Protein AF-X1LES7-F1 (afdb_monomer_lite)

Foldseek 3Di:
DDDDDDPPLPQQKWKWWDKAPATDPPNDDTDRCRVDDDDDDDPDDDDPPIDTDMDMDGNPPPDDDDDDDDDDDDDD

Organism: NCBI:txid412755

Structure (mmCIF, N/CA/C/O backbone):
data_AF-X1LES7-F1
#
_entry.id   AF-X1LES7-F1
#
loop_
_atom_site.group_PDB
_atom_site.id
_atom_site.type_symbol
_atom_site.label_atom_id
_atom_site.label_alt_id
_atom_site.label_comp_id
_atom_site.label_asym_id
_atom_site.label_entity_id
_atom_site.label_seq_id
_atom_site.pdbx_PDB_ins_code
_atom_site.Cartn_x
_atom_site.Cartn_y
_atom_site.Cartn_z
_atom_site.occupancy
_atom_site.B_iso_or_equiv
_atom_site.auth_seq_id
_atom_site.auth_comp_id
_atom_site.auth_asym_id
_atom_site.auth_atom_id
_atom_site.pdbx_PDB_model_num
ATOM 1 N N . PHE A 1 1 ? -5.969 20.874 -1.175 1.00 34.91 1 PHE A N 1
ATOM 2 C CA . PHE A 1 1 ? -4.515 20.703 -1.001 1.00 34.91 1 PHE A CA 1
ATOM 3 C C . PHE A 1 1 ? -4.051 19.755 -2.087 1.00 34.91 1 PHE A C 1
ATOM 5 O O . PHE A 1 1 ? -4.592 18.661 -2.165 1.00 34.91 1 PHE A O 1
ATOM 12 N N . THR A 1 2 ? -3.134 20.179 -2.951 1.00 33.97 2 THR A N 1
ATOM 13 C CA . THR A 1 2 ? -2.537 19.294 -3.959 1.00 33.97 2 THR A CA 1
ATOM 14 C C . THR A 1 2 ? -1.231 18.789 -3.367 1.00 33.97 2 THR A C 1
ATOM 16 O O . THR A 1 2 ? -0.332 19.588 -3.113 1.00 33.97 2 THR A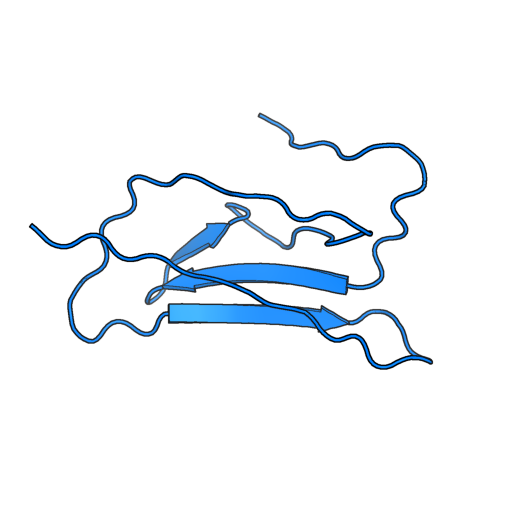 O 1
ATOM 19 N N . MET A 1 3 ? -1.164 17.499 -3.040 1.00 48.72 3 MET A N 1
ATOM 20 C CA . MET A 1 3 ? 0.068 16.887 -2.540 1.00 48.72 3 MET A CA 1
ATOM 21 C C . MET A 1 3 ? 1.067 16.793 -3.697 1.00 48.72 3 MET A C 1
ATOM 23 O O . MET A 1 3 ? 0.703 16.318 -4.769 1.00 48.72 3 MET A O 1
ATOM 27 N N . HIS A 1 4 ? 2.296 17.274 -3.502 1.00 42.25 4 HIS A N 1
ATOM 28 C CA . HIS A 1 4 ? 3.350 17.227 -4.517 1.00 42.25 4 HIS A CA 1
ATOM 29 C C . HIS A 1 4 ? 4.625 16.634 -3.911 1.00 42.25 4 HIS A C 1
ATOM 31 O O . HIS A 1 4 ? 5.037 17.036 -2.824 1.00 42.25 4 HIS A O 1
ATOM 37 N N . PHE A 1 5 ? 5.239 15.687 -4.621 1.00 52.88 5 PHE A N 1
ATOM 38 C CA . PHE A 1 5 ? 6.514 15.060 -4.259 1.00 52.88 5 PHE A CA 1
ATOM 39 C C . PHE A 1 5 ? 7.703 15.793 -4.914 1.00 52.88 5 PHE A C 1
ATOM 41 O O . PHE A 1 5 ? 7.490 16.583 -5.846 1.00 52.88 5 PHE A O 1
ATOM 48 N N . PRO A 1 6 ? 8.944 15.592 -4.421 1.00 44.75 6 PRO A N 1
ATOM 49 C CA . PRO A 1 6 ? 10.148 16.174 -5.013 1.00 44.75 6 PRO A CA 1
ATOM 50 C C . PRO A 1 6 ? 10.382 15.731 -6.469 1.00 44.75 6 PRO A C 1
ATOM 52 O O . PRO A 1 6 ? 9.892 14.703 -6.935 1.00 44.75 6 PRO A O 1
ATOM 55 N N . PHE A 1 7 ? 11.125 16.554 -7.210 1.00 40.03 7 PHE A N 1
ATOM 56 C CA . PHE A 1 7 ? 11.436 16.348 -8.628 1.00 40.03 7 PHE A CA 1
ATOM 57 C C . PHE A 1 7 ? 12.265 15.057 -8.829 1.00 40.03 7 PHE A C 1
ATOM 59 O O . PHE A 1 7 ? 13.183 14.812 -8.051 1.00 40.03 7 PHE A O 1
ATOM 66 N N . ASN A 1 8 ? 11.968 14.268 -9.876 1.00 43.19 8 ASN A N 1
ATOM 67 C CA . ASN A 1 8 ? 12.535 12.938 -10.220 1.00 43.19 8 ASN A CA 1
ATOM 68 C C . ASN A 1 8 ? 12.019 11.704 -9.449 1.00 43.19 8 ASN A C 1
ATOM 70 O O . ASN A 1 8 ? 12.550 10.608 -9.623 1.00 43.19 8 ASN A O 1
ATOM 74 N N . CYS A 1 9 ? 10.944 11.831 -8.674 1.00 51.28 9 CYS A N 1
ATOM 75 C CA . CYS A 1 9 ? 10.171 10.686 -8.200 1.00 51.28 9 CYS A CA 1
ATOM 76 C C . CYS A 1 9 ? 9.502 9.985 -9.409 1.00 51.28 9 CYS A C 1
ATOM 78 O O . CYS A 1 9 ? 8.466 10.435 -9.896 1.00 51.28 9 CYS A O 1
ATOM 80 N N . ASN A 1 10 ? 10.120 8.922 -9.932 1.00 60.19 10 ASN A N 1
ATOM 81 C CA . ASN A 1 10 ? 9.708 8.244 -11.166 1.00 60.19 10 ASN A CA 1
ATOM 82 C C . ASN A 1 10 ? 8.574 7.247 -10.866 1.00 60.19 10 ASN A C 1
ATOM 84 O O . ASN A 1 10 ? 8.872 6.143 -10.431 1.00 60.19 10 ASN A O 1
ATOM 88 N N . GLY A 1 11 ? 7.311 7.673 -11.029 1.00 65.56 11 GLY A N 1
ATOM 89 C CA . GLY A 1 11 ? 6.057 6.975 -10.665 1.00 65.56 11 GLY A CA 1
ATOM 90 C C . GLY A 1 11 ? 5.869 5.586 -11.268 1.00 65.56 11 GLY A C 1
ATOM 91 O O . GLY A 1 11 ? 5.031 5.391 -12.138 1.00 65.56 11 GLY A O 1
ATOM 92 N N . LEU A 1 12 ? 6.679 4.633 -10.819 1.00 77.50 12 LEU A N 1
ATOM 93 C CA . LEU A 1 12 ? 6.667 3.249 -11.278 1.00 77.50 12 LEU A CA 1
ATOM 94 C C . LEU A 1 12 ? 5.767 2.368 -10.414 1.00 77.50 12 LEU A C 1
ATOM 96 O O . LEU A 1 12 ? 5.297 1.344 -10.894 1.00 77.50 12 LEU A O 1
ATOM 100 N N . VAL A 1 13 ? 5.520 2.758 -9.162 1.00 81.38 13 VAL A N 1
ATOM 101 C CA . VAL A 1 13 ? 4.604 2.052 -8.264 1.00 81.38 13 VAL A CA 1
ATOM 102 C C . VAL A 1 13 ? 3.667 3.049 -7.611 1.00 81.38 13 VAL A C 1
ATOM 104 O O . VAL A 1 13 ? 4.094 3.922 -6.851 1.00 81.38 13 VAL A O 1
ATOM 107 N N . ASP A 1 14 ? 2.389 2.855 -7.882 1.00 87.31 14 ASP A N 1
ATOM 108 C CA . ASP A 1 14 ? 1.286 3.706 -7.483 1.00 87.31 14 ASP A CA 1
ATOM 109 C C . ASP A 1 14 ? 0.369 2.941 -6.523 1.00 87.31 14 ASP A C 1
ATOM 111 O O . ASP A 1 14 ? 0.141 1.741 -6.672 1.00 87.31 14 ASP A O 1
ATOM 115 N N . VAL A 1 15 ? -0.142 3.613 -5.490 1.00 88.25 15 VAL A N 1
ATOM 116 C CA . VAL A 1 15 ? -0.939 2.971 -4.436 1.00 88.25 15 VAL A CA 1
ATOM 117 C C . VAL A 1 15 ? -2.228 3.724 -4.144 1.00 88.25 15 VAL A C 1
ATOM 119 O O . VAL A 1 15 ? -2.282 4.950 -4.174 1.00 88.25 15 VAL A O 1
ATOM 122 N N . ALA A 1 16 ? -3.282 2.978 -3.839 1.00 91.81 16 ALA A N 1
ATOM 123 C CA . ALA A 1 16 ? -4.505 3.497 -3.248 1.00 91.81 16 ALA A CA 1
ATOM 124 C C . ALA A 1 16 ? -4.900 2.631 -2.051 1.00 91.81 16 ALA A C 1
ATOM 126 O O . ALA A 1 16 ? -4.801 1.408 -2.092 1.00 91.81 16 ALA A O 1
ATOM 127 N N . PHE A 1 17 ?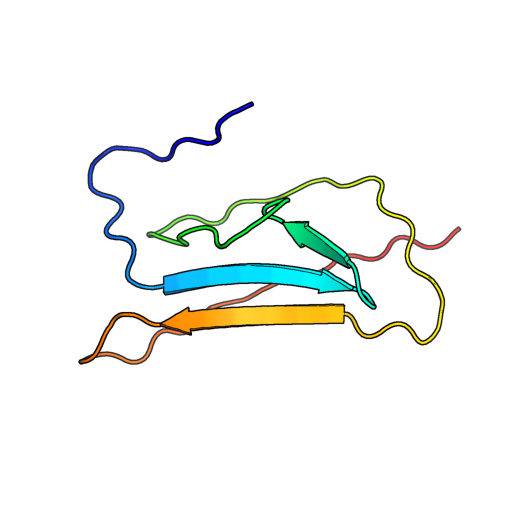 -5.364 3.260 -0.981 1.00 92.94 17 PHE A N 1
ATOM 128 C CA . PHE A 1 17 ? -5.726 2.603 0.267 1.00 92.94 17 PHE A CA 1
ATOM 129 C C . PHE A 1 17 ? -7.116 3.026 0.727 1.00 92.94 17 PHE A C 1
ATOM 131 O O . PHE A 1 17 ? -7.494 4.201 0.629 1.00 92.94 17 PHE A O 1
ATOM 138 N N . GLY A 1 18 ? -7.855 2.084 1.301 1.00 94.50 18 GLY A N 1
ATOM 139 C CA . GLY A 1 18 ? -9.174 2.343 1.846 1.00 94.50 18 GLY A CA 1
ATOM 140 C C . GLY A 1 18 ? -9.736 1.189 2.660 1.00 94.50 18 GLY A C 1
ATOM 141 O O . GLY A 1 18 ? -9.058 0.208 2.965 1.00 94.50 18 GLY A O 1
ATOM 142 N N . HIS A 1 19 ? -11.004 1.329 3.029 1.00 94.88 19 HIS A N 1
ATOM 143 C CA . HIS A 1 19 ? -11.769 0.300 3.723 1.00 94.88 19 HIS A CA 1
ATOM 144 C C . HIS A 1 19 ? -13.228 0.325 3.266 1.00 94.88 19 HIS A C 1
ATOM 146 O O . HIS A 1 19 ? -13.752 1.363 2.849 1.00 94.88 19 HIS A O 1
ATOM 152 N N . GLY A 1 20 ? -13.889 -0.832 3.310 1.00 94.31 20 GLY A N 1
ATOM 153 C CA . GLY A 1 20 ? -15.238 -0.984 2.768 1.00 94.31 20 GLY A CA 1
ATOM 154 C C . GLY A 1 20 ? -15.298 -0.472 1.323 1.00 94.31 20 GLY A C 1
ATOM 155 O O . GLY A 1 20 ? -14.501 -0.881 0.482 1.00 94.31 20 GLY A O 1
ATOM 156 N N . TYR A 1 21 ? -16.199 0.473 1.051 1.00 93.88 21 TYR A N 1
ATOM 157 C CA . TYR A 1 21 ? -16.360 1.100 -0.271 1.00 93.88 21 TYR A CA 1
ATOM 158 C C . TYR A 1 21 ? -15.623 2.437 -0.427 1.00 93.88 21 TYR A C 1
ATOM 160 O O . TYR A 1 21 ? -15.782 3.106 -1.448 1.00 93.88 21 TYR A O 1
ATOM 168 N N . LYS A 1 22 ? -14.866 2.870 0.587 1.00 93.31 22 LYS A N 1
ATOM 169 C CA . LYS A 1 22 ? -14.274 4.205 0.631 1.00 93.31 22 LYS A CA 1
ATOM 170 C C . LYS A 1 22 ? -12.763 4.146 0.482 1.00 93.31 22 LYS A C 1
ATOM 172 O O . LYS A 1 22 ? -12.070 3.502 1.265 1.00 93.31 22 LYS A O 1
ATOM 177 N N . GLN A 1 23 ? -12.261 4.897 -0.492 1.00 93.81 23 GLN A N 1
ATOM 178 C CA . GLN A 1 23 ? -10.846 5.219 -0.594 1.00 93.81 23 GLN A CA 1
ATOM 179 C C . GLN A 1 23 ? -10.503 6.325 0.411 1.00 93.81 23 GLN A C 1
ATOM 181 O O . GLN A 1 23 ? -11.157 7.368 0.437 1.00 93.81 23 GLN A O 1
ATOM 186 N N . ILE A 1 24 ? -9.497 6.087 1.250 1.00 91.50 24 ILE A N 1
ATOM 187 C CA . ILE A 1 24 ? -9.002 7.070 2.220 1.00 91.50 24 ILE A CA 1
ATOM 188 C C . ILE A 1 24 ? -7.835 7.854 1.620 1.00 91.50 24 ILE A C 1
ATOM 190 O O . ILE A 1 24 ? -7.788 9.077 1.754 1.00 91.50 24 ILE A O 1
ATOM 194 N N . CYS A 1 25 ? -6.877 7.163 0.993 1.00 87.88 25 CYS A N 1
ATOM 195 C CA . CYS A 1 25 ? -5.647 7.791 0.526 1.00 87.88 25 CYS A CA 1
ATOM 196 C C . CYS A 1 25 ? -5.172 7.226 -0.824 1.00 87.88 25 CYS A C 1
ATOM 198 O O . CYS A 1 25 ? -4.982 6.015 -0.924 1.00 87.88 25 CYS A O 1
ATOM 200 N N . PRO A 1 26 ? -4.944 8.078 -1.841 1.00 86.62 26 PRO A N 1
ATOM 201 C CA . PRO A 1 26 ? -5.391 9.479 -1.905 1.00 86.62 26 PRO A CA 1
ATOM 202 C C . PRO A 1 26 ? -6.931 9.559 -1.919 1.00 86.62 26 PRO A C 1
ATOM 204 O O . PRO A 1 26 ? -7.588 8.539 -2.047 1.00 86.62 26 PRO A O 1
ATOM 207 N N . ILE A 1 27 ? -7.545 10.743 -1.821 1.00 85.31 27 ILE A N 1
ATOM 208 C CA . ILE A 1 27 ? -9.026 10.871 -1.886 1.00 85.31 27 ILE A CA 1
ATOM 209 C C . ILE A 1 27 ? -9.594 10.327 -3.215 1.00 85.31 27 ILE A C 1
ATOM 211 O O . ILE A 1 27 ? -10.730 9.864 -3.276 1.00 85.31 27 ILE A O 1
ATOM 215 N N . SER A 1 28 ? -8.795 10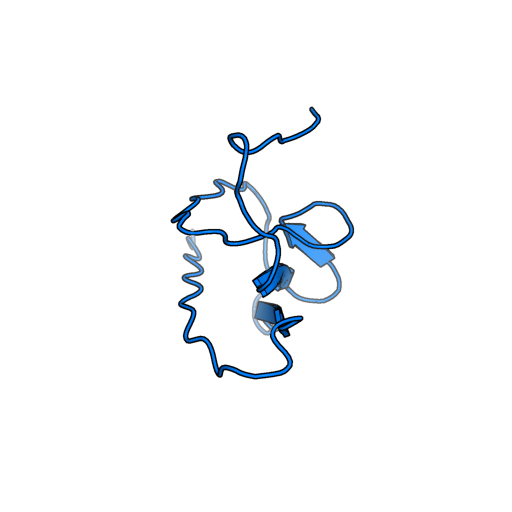.372 -4.281 1.00 87.06 28 SER A N 1
ATOM 216 C CA . SER A 1 28 ? -9.114 9.813 -5.594 1.00 87.06 28 SER A CA 1
ATOM 217 C C 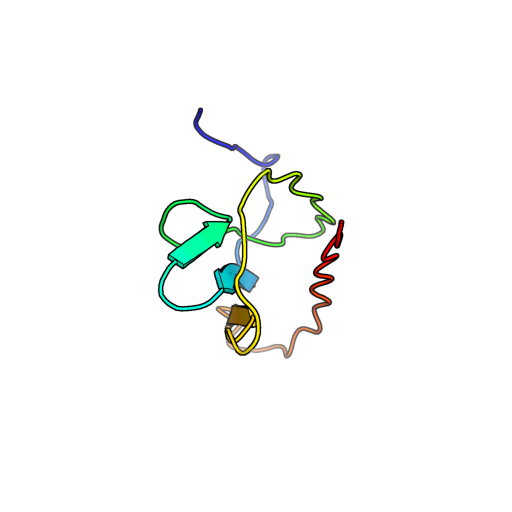. SER A 1 28 ? -7.831 9.475 -6.348 1.00 87.06 28 SER A C 1
ATOM 219 O O . SER A 1 28 ? -6.856 10.220 -6.234 1.00 87.06 28 SER A O 1
ATOM 221 N N . GLY A 1 29 ? -7.858 8.427 -7.174 1.00 89.50 29 GLY A N 1
ATOM 222 C CA . GLY A 1 29 ? -6.710 8.003 -7.983 1.00 89.50 29 GLY A CA 1
ATOM 223 C C . GLY A 1 29 ? -5.667 7.249 -7.161 1.00 89.50 29 GLY A C 1
ATOM 224 O O . GLY A 1 29 ? -6.026 6.546 -6.220 1.00 89.50 29 GLY A O 1
ATOM 225 N N . PHE A 1 30 ? -4.391 7.417 -7.502 1.00 87.81 30 PHE A N 1
ATOM 226 C CA . PHE A 1 30 ? -3.272 6.733 -6.856 1.00 87.81 30 PHE A CA 1
ATOM 227 C C . PHE A 1 30 ? -2.180 7.713 -6.425 1.00 87.81 30 PHE A C 1
ATOM 229 O O . PHE A 1 30 ? -2.104 8.842 -6.915 1.00 87.81 30 PHE A O 1
ATOM 236 N N . ILE A 1 31 ? -1.360 7.285 -5.467 1.00 82.62 31 ILE A N 1
ATOM 237 C CA . ILE A 1 31 ? -0.176 8.001 -5.002 1.00 82.62 31 ILE A CA 1
ATOM 238 C C . ILE A 1 31 ? 1.086 7.204 -5.322 1.00 82.62 31 ILE A C 1
ATOM 240 O O . ILE A 1 31 ? 1.189 6.036 -4.957 1.00 82.62 31 ILE A O 1
ATOM 244 N N . ALA A 1 32 ? 2.054 7.849 -5.965 1.00 82.88 32 ALA A N 1
ATOM 245 C CA . ALA A 1 32 ? 3.326 7.224 -6.304 1.00 82.88 32 ALA A CA 1
ATOM 246 C C . ALA A 1 32 ? 4.232 7.062 -5.070 1.00 82.88 32 ALA A C 1
ATOM 248 O O . ALA A 1 32 ? 4.445 8.022 -4.325 1.00 82.88 32 ALA A O 1
ATOM 249 N N . LEU A 1 33 ? 4.809 5.872 -4.872 1.00 76.44 33 LEU A N 1
ATOM 250 C CA . LEU A 1 33 ? 5.642 5.505 -3.711 1.00 76.44 33 LEU A CA 1
ATOM 251 C C . LEU A 1 33 ? 7.157 5.697 -3.919 1.00 76.44 33 LEU A C 1
ATOM 253 O O . LEU A 1 33 ? 7.971 5.024 -3.294 1.00 76.44 33 LEU A O 1
ATOM 257 N N . ASN A 1 34 ? 7.549 6.626 -4.786 1.00 70.25 34 ASN A N 1
ATOM 258 C CA . ASN A 1 34 ? 8.918 6.801 -5.290 1.00 70.25 34 ASN A CA 1
ATOM 259 C C . ASN A 1 34 ? 9.968 7.115 -4.203 1.00 70.25 34 ASN A C 1
ATOM 261 O O . ASN A 1 34 ? 10.287 8.283 -3.975 1.00 70.25 34 ASN A O 1
ATOM 265 N N . ASP A 1 35 ? 10.508 6.066 -3.573 1.00 62.25 35 ASP A N 1
ATOM 266 C CA . ASP A 1 35 ? 11.440 6.110 -2.431 1.00 62.25 35 ASP A CA 1
ATOM 267 C C . ASP A 1 35 ? 10.899 6.912 -1.232 1.00 62.25 35 ASP A C 1
ATOM 269 O O . ASP A 1 35 ? 11.622 7.572 -0.487 1.00 62.25 35 ASP A O 1
ATOM 273 N N . ALA A 1 36 ? 9.575 6.888 -1.066 1.00 64.38 36 ALA A N 1
ATOM 274 C CA . ALA A 1 36 ? 8.888 7.599 -0.004 1.00 64.38 36 ALA A CA 1
ATOM 275 C C . ALA A 1 36 ? 8.227 6.610 0.960 1.00 64.38 36 ALA A C 1
ATOM 277 O O . ALA A 1 36 ? 7.541 5.677 0.547 1.00 64.38 36 ALA A O 1
ATOM 278 N N . CYS A 1 37 ? 8.352 6.888 2.258 1.00 72.75 37 CYS A N 1
ATOM 279 C CA . CYS A 1 37 ? 7.614 6.207 3.324 1.00 72.75 37 CYS A CA 1
ATOM 280 C C . CYS A 1 37 ? 6.575 7.167 3.926 1.00 72.75 37 CYS A C 1
ATOM 282 O O . CYS A 1 37 ? 6.752 7.626 5.059 1.00 72.75 37 CYS A O 1
ATOM 284 N N . PRO A 1 38 ? 5.536 7.573 3.173 1.00 77.25 38 PRO A N 1
ATOM 285 C CA . PRO A 1 38 ? 4.592 8.553 3.673 1.00 77.25 38 PRO A CA 1
ATOM 286 C C . PRO A 1 38 ? 3.706 7.950 4.768 1.00 77.25 38 PRO A C 1
ATOM 288 O O . PRO A 1 38 ? 3.279 6.798 4.690 1.00 77.25 38 PRO A O 1
ATOM 291 N N . VAL A 1 39 ? 3.390 8.762 5.775 1.00 83.06 39 VAL A N 1
ATOM 292 C CA . VAL A 1 39 ? 2.427 8.424 6.828 1.00 83.06 39 VAL A CA 1
ATOM 293 C C . VAL A 1 39 ? 1.231 9.354 6.690 1.00 83.06 39 VAL A C 1
ATOM 295 O O . VAL A 1 39 ? 1.389 10.575 6.684 1.00 83.06 39 VAL A O 1
ATOM 298 N N . PHE A 1 40 ? 0.036 8.775 6.590 1.00 81.25 40 PHE A N 1
ATOM 299 C CA . PHE A 1 40 ? -1.207 9.522 6.414 1.00 81.25 40 PHE A CA 1
ATOM 300 C C . PHE A 1 40 ? -2.085 9.389 7.659 1.00 81.25 40 PHE A C 1
ATOM 302 O O . PHE A 1 40 ? -2.758 8.369 7.818 1.00 81.25 40 PHE A O 1
ATOM 309 N N . PRO A 1 41 ? -2.098 10.393 8.552 1.00 83.69 41 PRO A N 1
ATOM 310 C CA . PRO A 1 41 ? -3.054 10.408 9.645 1.00 83.69 41 PRO A CA 1
ATOM 311 C C . PRO A 1 41 ? -4.467 10.612 9.091 1.00 83.69 41 PRO A C 1
ATOM 313 O O . PRO A 1 41 ? -4.691 11.435 8.200 1.00 83.69 41 PRO A O 1
ATOM 316 N N . THR A 1 42 ? -5.430 9.872 9.631 1.00 83.31 42 THR A N 1
ATOM 317 C CA . THR A 1 42 ? -6.842 9.981 9.261 1.00 83.31 42 THR A CA 1
ATOM 318 C C . THR A 1 42 ? -7.725 9.851 10.497 1.00 83.31 42 THR A C 1
ATOM 320 O O . THR A 1 42 ? -7.380 9.146 11.440 1.00 83.31 42 THR A O 1
ATOM 323 N N . HIS A 1 43 ? -8.871 10.530 10.481 1.00 86.00 43 HIS A N 1
ATOM 324 C CA . HIS A 1 43 ? -9.938 10.377 11.478 1.00 86.00 43 HIS A CA 1
ATOM 325 C C . HIS A 1 43 ? -11.081 9.502 10.947 1.00 86.00 43 HIS A C 1
ATOM 327 O O . HIS A 1 43 ? -12.220 9.597 11.405 1.00 86.00 43 HIS A O 1
ATOM 333 N N . GLU A 1 44 ? -10.799 8.695 9.925 1.00 89.50 44 GLU A N 1
ATOM 334 C CA . GLU A 1 44 ? -11.809 7.860 9.303 1.00 89.50 44 GLU A CA 1
ATOM 335 C C . GLU A 1 44 ? -12.288 6.768 10.257 1.00 89.50 44 GLU A C 1
ATOM 337 O O . GLU A 1 44 ? -11.502 5.996 10.802 1.00 89.50 44 GLU A O 1
ATOM 342 N N . THR A 1 45 ? -13.605 6.695 10.440 1.00 91.12 45 THR A N 1
ATOM 343 C CA . THR A 1 45 ? -14.224 5.638 11.235 1.00 91.12 45 THR A CA 1
ATOM 344 C C . THR A 1 45 ? -14.444 4.407 10.364 1.00 91.12 45 THR A C 1
ATOM 346 O O . THR A 1 45 ? -15.173 4.473 9.377 1.00 91.12 45 THR A O 1
ATOM 349 N N . CYS A 1 46 ? -13.881 3.269 10.761 1.00 90.50 46 CYS A N 1
ATOM 350 C CA . CYS A 1 46 ? -14.189 1.969 10.170 1.00 90.50 46 CYS A CA 1
ATOM 351 C C . CYS A 1 46 ? -15.171 1.179 11.044 1.00 90.50 46 CYS A C 1
ATOM 353 O O . CYS A 1 46 ? -15.212 1.338 12.267 1.00 90.50 46 CYS A O 1
ATOM 355 N N . LYS A 1 47 ? -15.954 0.293 10.430 1.00 91.81 47 LYS A N 1
ATOM 356 C CA . LYS A 1 47 ? -16.849 -0.630 11.142 1.00 91.81 47 LYS A CA 1
ATOM 357 C C . LYS A 1 47 ? -16.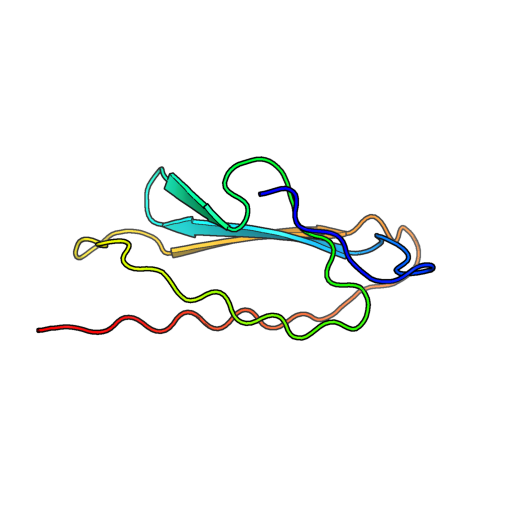219 -2.010 11.258 1.00 91.81 47 LYS A C 1
ATOM 359 O O . LYS A 1 47 ? -15.373 -2.409 10.460 1.00 91.81 47 LYS A O 1
ATOM 364 N N . ARG A 1 48 ? -16.674 -2.771 12.255 1.00 89.81 48 ARG A N 1
ATOM 365 C CA . ARG A 1 48 ? -16.332 -4.192 12.358 1.00 89.81 48 ARG A CA 1
ATOM 366 C C . ARG A 1 48 ? -16.768 -4.911 11.077 1.00 89.81 48 ARG A C 1
ATOM 368 O O . ARG A 1 48 ? -17.806 -4.577 10.516 1.00 89.81 48 ARG A O 1
ATOM 375 N N . GLU A 1 49 ? -15.973 -5.896 10.666 1.00 91.75 49 GLU A N 1
ATOM 376 C CA . GLU A 1 49 ? -16.188 -6.718 9.463 1.00 91.75 49 GLU A CA 1
ATOM 377 C C . GLU A 1 49 ? -15.980 -5.986 8.123 1.00 91.75 49 GLU A C 1
ATOM 379 O O . GLU A 1 49 ? -16.160 -6.588 7.068 1.00 91.75 49 GLU A O 1
ATOM 384 N N . GLU A 1 50 ? -15.532 -4.724 8.125 1.00 93.81 50 GLU A N 1
ATOM 385 C CA . GLU A 1 50 ? -15.112 -4.056 6.890 1.00 93.81 50 GLU A CA 1
ATOM 386 C C . GLU A 1 50 ? -13.750 -4.566 6.407 1.00 93.81 50 GLU A C 1
ATOM 388 O O . GLU A 1 50 ? -12.801 -4.732 7.175 1.00 93.81 50 GLU A O 1
ATOM 393 N N . THR A 1 51 ? -13.638 -4.781 5.097 1.00 94.75 51 THR A N 1
ATOM 394 C CA . THR A 1 51 ? -12.364 -5.104 4.455 1.00 94.75 51 THR A CA 1
ATOM 395 C C . THR A 1 51 ? -11.500 -3.857 4.370 1.00 94.75 51 THR A C 1
ATOM 397 O O . THR A 1 51 ? -11.911 -2.874 3.758 1.00 94.75 51 THR A O 1
ATOM 400 N N . ILE A 1 52 ? -10.293 -3.924 4.924 1.00 93.62 52 ILE A N 1
ATOM 401 C CA . ILE A 1 52 ? -9.214 -2.989 4.606 1.00 93.62 52 ILE A CA 1
ATOM 402 C C . ILE A 1 52 ? -8.563 -3.456 3.311 1.00 93.62 52 ILE A C 1
ATOM 404 O O . ILE A 1 52 ? -8.270 -4.643 3.157 1.00 93.62 52 ILE A O 1
ATOM 408 N N . TRP A 1 53 ? -8.320 -2.532 2.392 1.00 94.88 53 TRP A N 1
ATOM 409 C CA . TRP A 1 53 ? -7.730 -2.846 1.104 1.00 94.88 53 TRP A CA 1
ATOM 410 C C . TRP A 1 53 ? -6.627 -1.862 0.731 1.00 94.88 53 TRP A C 1
ATOM 412 O O . TRP A 1 53 ? -6.629 -0.689 1.103 1.00 94.88 53 TRP A O 1
ATOM 422 N N . CYS A 1 54 ? -5.678 -2.380 -0.040 1.00 92.31 54 CYS A N 1
ATOM 423 C CA . CYS A 1 54 ? -4.591 -1.643 -0.656 1.00 92.31 54 CYS A CA 1
ATOM 424 C C . CYS A 1 54 ? -4.495 -2.120 -2.107 1.00 92.31 54 CYS A C 1
ATOM 426 O O . CYS A 1 54 ? -4.365 -3.320 -2.354 1.00 92.31 54 CYS A O 1
ATOM 428 N N . VAL A 1 55 ? -4.614 -1.195 -3.052 1.00 92.94 55 VAL A N 1
ATOM 429 C CA . VAL A 1 55 ? -4.440 -1.446 -4.482 1.00 92.94 55 VAL A CA 1
ATOM 430 C C . VAL A 1 55 ? -3.069 -0.928 -4.874 1.00 92.94 55 VAL A C 1
ATOM 432 O O . VAL A 1 55 ? -2.712 0.195 -4.527 1.00 92.94 55 VAL A O 1
ATOM 435 N N . ILE A 1 56 ? -2.323 -1.760 -5.590 1.00 89.06 56 ILE A N 1
ATOM 436 C CA . ILE A 1 56 ? -0.970 -1.478 -6.055 1.00 89.06 56 ILE A CA 1
ATOM 437 C C . ILE A 1 56 ? -1.002 -1.546 -7.574 1.00 89.06 56 ILE A C 1
ATOM 439 O O . ILE A 1 56 ? -1.368 -2.586 -8.124 1.00 89.06 56 ILE A O 1
ATOM 443 N N . ASP A 1 57 ? -0.618 -0.459 -8.225 1.00 88.94 57 ASP A N 1
ATOM 444 C CA . ASP A 1 57 ? -0.428 -0.390 -9.666 1.00 88.94 57 ASP A CA 1
ATOM 445 C C . ASP A 1 57 ? 1.073 -0.301 -9.959 1.00 88.94 57 ASP A C 1
ATOM 447 O O . ASP A 1 57 ? 1.736 0.683 -9.631 1.00 88.94 57 ASP A O 1
ATOM 451 N N . ASN A 1 58 ? 1.635 -1.390 -10.487 1.00 85.81 58 ASN A N 1
ATOM 452 C CA . ASN A 1 58 ? 3.044 -1.457 -10.855 1.00 85.81 58 ASN A CA 1
ATOM 453 C C . ASN A 1 58 ? 3.183 -1.184 -12.355 1.00 85.81 58 ASN A C 1
ATOM 455 O O . ASN A 1 58 ? 2.898 -2.048 -13.186 1.00 85.81 58 ASN A O 1
ATOM 459 N N . HIS A 1 59 ? 3.668 0.007 -12.684 1.00 83.12 59 HIS A N 1
ATOM 460 C CA . HIS A 1 59 ? 3.984 0.437 -14.041 1.00 83.12 59 HIS A CA 1
ATOM 461 C C . HIS A 1 59 ? 5.389 0.015 -14.494 1.00 83.12 59 HIS A C 1
ATOM 463 O O . HIS A 1 59 ? 5.752 0.236 -15.652 1.00 83.12 59 HIS A O 1
ATOM 469 N N . ASP A 1 60 ? 6.185 -0.612 -13.623 1.00 77.56 60 ASP A N 1
ATOM 470 C CA . ASP A 1 60 ? 7.457 -1.207 -14.013 1.00 77.56 60 ASP A CA 1
ATOM 471 C C . ASP A 1 60 ? 7.229 -2.542 -14.736 1.00 77.56 60 ASP A C 1
ATOM 473 O O . ASP A 1 60 ? 7.005 -3.593 -14.134 1.00 77.56 60 ASP A O 1
ATOM 477 N N . GLY A 1 61 ? 7.287 -2.495 -16.068 1.00 74.06 61 GLY A N 1
ATOM 478 C CA . GLY A 1 61 ? 7.145 -3.673 -16.926 1.00 74.06 61 GLY A CA 1
ATOM 479 C C . GLY A 1 61 ? 8.337 -4.639 -16.894 1.00 74.06 61 GLY A C 1
ATOM 480 O O . GLY A 1 61 ? 8.286 -5.665 -17.572 1.00 74.06 61 GLY A O 1
ATOM 481 N N . GLY A 1 62 ? 9.416 -4.317 -16.168 1.00 76.38 62 GLY A N 1
ATOM 482 C CA . GLY A 1 62 ? 10.652 -5.103 -16.133 1.00 76.38 62 GLY A CA 1
ATOM 483 C C . GLY A 1 62 ? 11.061 -5.604 -14.747 1.00 76.38 62 GLY A C 1
ATOM 484 O O . GLY A 1 62 ? 11.763 -6.615 -14.669 1.00 76.38 62 GLY A O 1
ATOM 485 N N . ALA A 1 63 ? 10.630 -4.945 -13.668 1.00 74.81 63 ALA A N 1
ATOM 486 C CA . ALA A 1 63 ? 10.986 -5.320 -12.302 1.00 74.81 63 ALA A CA 1
ATOM 487 C C . ALA A 1 63 ? 9.769 -5.527 -11.389 1.00 74.81 63 ALA A C 1
ATOM 489 O O . ALA A 1 63 ? 8.774 -4.801 -11.426 1.00 74.81 63 ALA A O 1
ATOM 490 N N . ALA A 1 64 ? 9.880 -6.532 -10.518 1.00 77.44 64 ALA A N 1
ATOM 491 C CA . ALA A 1 64 ? 8.960 -6.714 -9.407 1.00 77.44 64 ALA A CA 1
ATOM 492 C C . ALA A 1 64 ? 9.382 -5.816 -8.239 1.00 77.44 64 ALA A C 1
ATOM 494 O O . ALA A 1 64 ? 10.549 -5.817 -7.841 1.00 77.44 64 ALA A O 1
ATOM 495 N N . HIS A 1 65 ? 8.417 -5.101 -7.667 1.00 75.94 65 HIS A N 1
ATOM 496 C CA . HIS A 1 65 ? 8.621 -4.228 -6.514 1.00 75.94 65 HIS A CA 1
ATOM 497 C C . HIS A 1 65 ? 7.949 -4.809 -5.272 1.00 75.94 65 HIS A C 1
ATOM 499 O O . HIS A 1 65 ? 6.866 -5.388 -5.353 1.00 75.94 65 HIS A O 1
ATOM 505 N N . THR A 1 66 ? 8.582 -4.624 -4.114 1.00 77.88 66 THR A N 1
ATOM 506 C CA . THR A 1 66 ? 8.004 -4.980 -2.812 1.00 77.88 66 THR A CA 1
ATOM 507 C C . THR A 1 66 ? 7.622 -3.704 -2.085 1.00 77.88 66 THR A C 1
ATOM 509 O O . THR A 1 66 ? 8.471 -2.841 -1.873 1.00 77.88 66 THR A O 1
ATOM 512 N N . ILE A 1 67 ? 6.368 -3.612 -1.652 1.00 79.19 67 ILE A N 1
ATOM 513 C CA . ILE A 1 67 ? 5.889 -2.511 -0.817 1.00 79.19 67 ILE A CA 1
ATOM 514 C C . ILE A 1 67 ? 5.306 -3.041 0.489 1.00 79.19 67 ILE A C 1
ATOM 516 O O . ILE A 1 67 ? 4.864 -4.188 0.569 1.00 79.19 67 ILE A O 1
ATOM 520 N N . VAL A 1 68 ? 5.256 -2.180 1.503 1.00 82.94 68 VAL A N 1
ATOM 521 C CA . VAL A 1 68 ? 4.605 -2.476 2.780 1.00 82.94 68 VAL A CA 1
ATOM 522 C C . VAL A 1 68 ? 3.578 -1.387 3.064 1.00 82.94 68 VAL A C 1
ATOM 524 O O . VAL A 1 68 ? 3.923 -0.213 3.163 1.00 82.94 68 VAL A O 1
ATOM 527 N N . CYS A 1 69 ? 2.315 -1.783 3.212 1.00 84.44 69 CYS A N 1
ATOM 528 C CA . CYS A 1 69 ? 1.245 -0.913 3.689 1.00 84.44 69 CYS A CA 1
ATOM 529 C C . CYS A 1 69 ? 0.901 -1.307 5.127 1.00 84.44 69 CYS A C 1
ATOM 531 O O . CYS A 1 69 ? 0.590 -2.468 5.395 1.00 84.44 69 CYS A O 1
ATOM 533 N N . ILE A 1 70 ? 0.976 -0.346 6.047 1.00 89.12 70 ILE A N 1
ATOM 534 C CA . ILE A 1 70 ? 0.641 -0.542 7.458 1.00 89.12 70 ILE A CA 1
ATOM 535 C C . ILE A 1 70 ? -0.618 0.268 7.748 1.00 89.12 70 ILE A C 1
ATOM 537 O O . ILE A 1 70 ? -0.614 1.490 7.616 1.00 89.12 70 ILE A O 1
ATOM 541 N N . ALA A 1 71 ? -1.682 -0.420 8.156 1.00 89.00 71 ALA A N 1
ATOM 542 C CA . ALA A 1 71 ? -2.910 0.197 8.635 1.00 89.00 71 ALA A CA 1
ATOM 543 C C . ALA A 1 71 ? -3.014 0.008 10.151 1.00 89.00 71 ALA A C 1
ATOM 545 O O . ALA A 1 71 ? -3.051 -1.124 10.637 1.00 89.00 71 ALA A O 1
ATOM 546 N N . THR A 1 72 ? -3.079 1.113 10.890 1.00 91.44 72 THR A N 1
ATOM 547 C CA . THR A 1 72 ? -3.321 1.107 12.337 1.00 91.44 72 THR A CA 1
ATOM 548 C C . THR A 1 72 ? -4.781 1.460 12.586 1.00 91.44 72 THR A C 1
ATOM 550 O O . THR A 1 72 ? -5.226 2.532 12.184 1.00 91.44 72 THR A O 1
ATOM 553 N N . ILE A 1 73 ? -5.523 0.566 13.242 1.00 89.94 73 ILE A N 1
ATOM 554 C CA . ILE A 1 73 ? -6.890 0.831 13.703 1.00 89.94 73 ILE A CA 1
ATOM 555 C C . ILE A 1 73 ? -6.845 1.052 15.209 1.00 89.94 73 ILE A C 1
ATOM 557 O O . ILE A 1 73 ? -6.398 0.181 15.956 1.00 89.94 73 ILE A O 1
ATOM 561 N N . GLU A 1 74 ? -7.346 2.199 15.647 1.00 89.44 74 GLU A N 1
ATOM 562 C CA . GLU A 1 74 ? -7.525 2.516 17.058 1.00 89.44 74 GLU A CA 1
ATOM 563 C C . GLU A 1 74 ? -8.984 2.246 17.445 1.00 89.44 74 GLU A C 1
ATOM 565 O O . GLU A 1 74 ? -9.912 2.754 16.817 1.00 89.44 74 GLU A O 1
ATOM 570 N N . GLY A 1 75 ? -9.190 1.394 18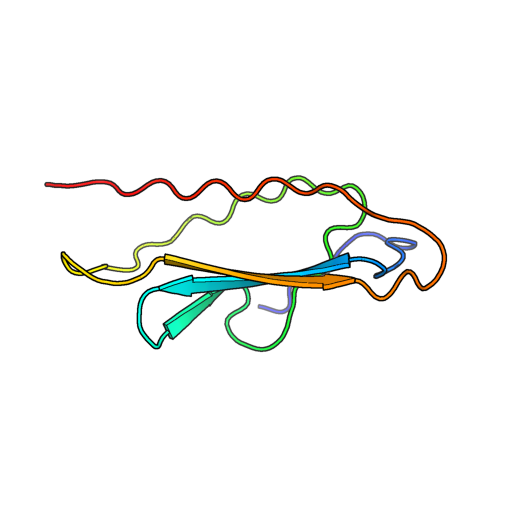.451 1.00 83.38 75 GLY A N 1
ATOM 571 C CA . GLY A 1 75 ? -10.505 1.100 19.016 1.00 83.38 75 GLY A CA 1
ATOM 572 C C . GLY A 1 75 ? -10.688 1.814 20.351 1.00 83.38 75 GLY A C 1
ATOM 573 O O . GLY A 1 75 ? -9.761 1.849 21.160 1.00 83.38 75 GLY A O 1
ATOM 574 N N . SER A 1 76 ? -11.883 2.355 20.575 1.00 64.69 76 SER A N 1
ATOM 575 C CA . SER A 1 76 ? -12.358 2.838 21.878 1.00 64.69 76 SER A CA 1
ATOM 576 C C . SER A 1 76 ? -13.204 1.786 22.580 1.00 64.69 76 SER A C 1
ATOM 578 O O . SER A 1 76 ? -14.082 1.226 21.879 1.00 64.69 76 SER A O 1
#

Secondary structure (DSSP, 8-state):
----PPTT----EEEEEEETTEEEESSSS-EE-TT--------PPPPTTPPEEEEEEE--SS--------------

pLDDT: mean 79.67, std 15.7, range [33.97, 94.88]

Sequence (76 aa):
FTMHFPFNCNGLVDVAFGHGYKQICPISGFIALNDACPVFPTHETCKREETIWCVIDNHDGGAAHTIVCIATIEGS

Radius of gyration: 13.66 Å; chains: 1; bounding box: 29×27×39 Å